Protein AF-A0A947E3T6-F1 (afdb_monomer_lite)

Radius of gyration: 10.99 Å; chains: 1; boundi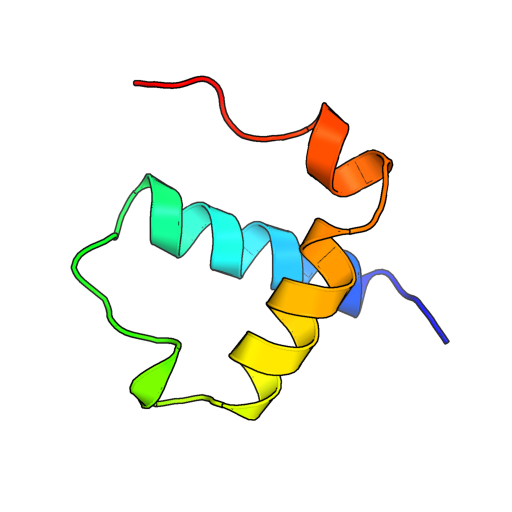ng box: 26×16×30 Å

Sequence (53 aa):
HFSLADIATGCALGYLDFRFAHIDWRSQYPNLEKLDAKLAQRQSFMDTKPPSP

Foldseek 3Di:
DDDPVLVVLLVVVLVCCQPVVVDPVCVVCVVSVVSNVVVCPDPVNVVPRDPDD

pLDDT: mean 95.75, std 5.62, range [61.69, 98.44]

Secondary structure (DSSP, 8-state):
---HHHHHHHHHHHHHHHH-TT--HHHH-HHHHHHHHHHTTSHHHHHTPPPP-

Structure (mmCIF, N/CA/C/O backbone):
data_AF-A0A947E3T6-F1
#
_entry.id   AF-A0A947E3T6-F1
#
loop_
_atom_site.group_PDB
_atom_site.id
_atom_site.type_symbol
_atom_site.label_atom_id
_atom_site.label_alt_id
_atom_site.label_comp_id
_atom_site.label_asym_id
_atom_site.label_entity_id
_atom_site.label_seq_id
_atom_site.pdbx_PDB_ins_code
_atom_site.Cartn_x
_atom_site.Cartn_y
_atom_site.Cartn_z
_atom_site.occupancy
_atom_site.B_iso_or_equiv
_atom_site.auth_seq_id
_atom_site.auth_comp_id
_atom_site.auth_asym_id
_atom_site.auth_atom_id
_atom_site.pdbx_PDB_model_num
ATOM 1 N N . HIS A 1 1 ? 9.667 2.879 13.689 1.00 86.12 1 HIS A N 1
ATOM 2 C CA . HIS A 1 1 ? 10.656 2.394 12.706 1.00 86.12 1 HIS A CA 1
ATOM 3 C C . HIS A 1 1 ? 9.936 2.191 11.388 1.00 86.12 1 HIS A C 1
ATOM 5 O O . HIS A 1 1 ? 8.824 1.693 11.427 1.00 86.12 1 HIS A O 1
ATOM 11 N N . PHE A 1 2 ? 10.532 2.602 10.271 1.00 95.88 2 PHE A N 1
ATOM 12 C CA . PHE A 1 2 ? 10.012 2.297 8.935 1.00 95.88 2 PHE A CA 1
ATOM 13 C C . PHE A 1 2 ? 10.495 0.906 8.510 1.00 95.88 2 PHE A C 1
ATOM 15 O O . PHE A 1 2 ? 11.652 0.564 8.765 1.00 95.88 2 PHE A O 1
ATOM 22 N N . SER A 1 3 ? 9.619 0.108 7.909 1.00 98.00 3 SER A N 1
ATOM 23 C CA . SER A 1 3 ? 9.828 -1.317 7.652 1.00 98.00 3 SER A CA 1
ATOM 24 C C . SER A 1 3 ? 9.185 -1.777 6.339 1.00 98.00 3 SER A C 1
ATOM 26 O O . SER A 1 3 ? 8.464 -1.029 5.678 1.00 98.00 3 SER A O 1
ATOM 28 N N . LEU A 1 4 ? 9.409 -3.046 5.980 1.00 98.00 4 LEU A N 1
ATOM 29 C CA . LEU A 1 4 ? 8.773 -3.667 4.816 1.00 98.00 4 LEU A CA 1
ATOM 30 C C . LEU A 1 4 ? 7.238 -3.642 4.900 1.00 98.00 4 LEU A C 1
ATOM 32 O O . LEU A 1 4 ? 6.579 -3.500 3.874 1.00 98.00 4 LEU A O 1
ATOM 36 N N . ALA A 1 5 ? 6.670 -3.735 6.107 1.00 98.06 5 ALA A N 1
ATOM 37 C CA . ALA A 1 5 ? 5.224 -3.682 6.302 1.00 98.06 5 ALA A CA 1
ATOM 38 C C . ALA A 1 5 ? 4.638 -2.329 5.869 1.00 98.06 5 ALA A C 1
ATOM 40 O O . ALA A 1 5 ? 3.587 -2.295 5.231 1.00 98.06 5 ALA A O 1
ATOM 41 N N . ASP A 1 6 ? 5.339 -1.225 6.146 1.00 97.94 6 ASP A N 1
ATOM 42 C CA . ASP A 1 6 ? 4.913 0.115 5.733 1.00 97.94 6 ASP A CA 1
ATOM 43 C C . ASP A 1 6 ? 4.944 0.259 4.206 1.00 97.94 6 ASP A C 1
ATOM 45 O O . ASP A 1 6 ? 4.009 0.795 3.614 1.00 97.94 6 ASP A O 1
ATOM 49 N N . ILE A 1 7 ? 5.992 -0.271 3.560 1.00 98.06 7 ILE A N 1
ATOM 50 C CA . ILE A 1 7 ? 6.124 -0.276 2.095 1.00 98.06 7 ILE A CA 1
ATOM 51 C C . ILE A 1 7 ? 4.973 -1.063 1.467 1.00 98.06 7 ILE A C 1
ATOM 53 O O . ILE A 1 7 ? 4.256 -0.532 0.623 1.00 98.06 7 ILE A O 1
ATOM 57 N N . ALA A 1 8 ? 4.769 -2.308 1.907 1.00 98.44 8 ALA A N 1
ATOM 58 C CA . ALA A 1 8 ? 3.731 -3.182 1.368 1.00 98.44 8 ALA A CA 1
ATOM 59 C C . ALA A 1 8 ? 2.329 -2.580 1.546 1.00 98.44 8 ALA A C 1
ATOM 61 O O . ALA A 1 8 ? 1.530 -2.590 0.610 1.00 98.44 8 ALA A O 1
ATOM 62 N N . THR A 1 9 ? 2.057 -2.003 2.720 1.00 98.12 9 THR A N 1
ATOM 63 C CA . THR A 1 9 ? 0.774 -1.353 3.013 1.00 98.12 9 THR A CA 1
ATOM 64 C C . THR A 1 9 ? 0.561 -0.136 2.117 1.00 98.12 9 THR A C 1
ATOM 66 O O . THR A 1 9 ? -0.475 -0.043 1.468 1.00 98.12 9 THR A O 1
ATOM 69 N N . GLY A 1 10 ? 1.545 0.764 2.009 1.00 97.62 10 GLY A N 1
ATOM 70 C CA . GLY A 1 10 ? 1.437 1.941 1.143 1.00 97.62 10 GLY A CA 1
ATOM 71 C C . GLY A 1 10 ? 1.243 1.582 -0.333 1.00 97.62 10 GLY A C 1
ATOM 72 O O . GLY A 1 10 ? 0.398 2.170 -1.003 1.00 97.62 10 GLY A O 1
ATOM 73 N N . CYS A 1 11 ? 1.965 0.579 -0.845 1.00 97.88 11 CYS A N 1
ATOM 74 C CA . CYS A 1 11 ? 1.784 0.109 -2.220 1.00 97.88 11 CYS A CA 1
ATOM 75 C C . CYS A 1 11 ? 0.386 -0.483 -2.455 1.00 97.88 11 CYS A C 1
ATOM 77 O O . CYS A 1 11 ? -0.224 -0.207 -3.486 1.00 97.88 11 CYS A O 1
ATOM 79 N N . ALA A 1 12 ? -0.134 -1.276 -1.512 1.00 97.94 12 ALA A N 1
ATOM 80 C CA . ALA A 1 12 ? -1.472 -1.852 -1.621 1.00 97.94 12 ALA A CA 1
ATOM 81 C C . ALA A 1 12 ? -2.560 -0.766 -1.630 1.00 97.94 12 ALA A C 1
ATOM 83 O O . ALA A 1 12 ? -3.442 -0.797 -2.486 1.00 97.94 12 ALA A O 1
ATOM 84 N N . LEU A 1 13 ? -2.465 0.220 -0.732 1.00 97.50 13 LEU A N 1
ATOM 85 C CA . LEU A 1 13 ? -3.401 1.348 -0.665 1.00 97.50 13 LEU A CA 1
ATOM 86 C C . LEU A 1 13 ? -3.354 2.200 -1.942 1.00 97.50 13 LEU A C 1
ATOM 88 O O . LEU A 1 13 ? -4.396 2.457 -2.543 1.00 97.50 13 LEU A O 1
ATOM 92 N N . GLY A 1 14 ? -2.157 2.534 -2.431 1.00 96.00 14 GLY A N 1
ATOM 93 C CA . GLY A 1 14 ? -2.004 3.248 -3.701 1.00 96.00 14 GLY A CA 1
ATOM 94 C C . GLY A 1 14 ? -2.542 2.465 -4.907 1.00 96.00 14 GLY A C 1
ATOM 95 O O . GLY A 1 14 ? -3.070 3.055 -5.849 1.00 96.00 14 GLY A O 1
ATOM 96 N N . TYR A 1 15 ? -2.470 1.129 -4.887 1.00 96.56 15 TYR A N 1
ATOM 97 C CA . TYR A 1 15 ? -3.066 0.294 -5.933 1.00 96.56 15 TYR A CA 1
ATOM 98 C C . TYR A 1 15 ? -4.597 0.275 -5.873 1.00 96.56 15 TYR A C 1
ATOM 100 O O . TYR A 1 15 ? -5.241 0.294 -6.926 1.00 96.56 15 TYR A O 1
ATOM 108 N N . LEU A 1 16 ? -5.186 0.277 -4.670 1.00 96.81 16 LEU A N 1
ATOM 109 C CA . LEU A 1 16 ? -6.631 0.450 -4.507 1.00 96.81 16 LEU A CA 1
ATOM 110 C C . LEU A 1 16 ? -7.079 1.786 -5.094 1.00 96.81 16 LEU A C 1
ATOM 112 O O . LEU A 1 16 ? -8.024 1.804 -5.873 1.00 96.81 16 LEU A O 1
ATOM 116 N N . ASP A 1 17 ? -6.356 2.871 -4.832 1.00 94.69 17 ASP A N 1
ATOM 117 C CA . ASP A 1 17 ? -6.682 4.171 -5.427 1.00 94.69 17 ASP A CA 1
ATOM 118 C C . ASP A 1 17 ? -6.575 4.159 -6.955 1.00 94.69 17 ASP A C 1
ATOM 120 O O . ASP A 1 17 ? -7.405 4.744 -7.647 1.00 94.69 17 ASP A O 1
ATOM 124 N N . PHE A 1 18 ? -5.571 3.468 -7.501 1.00 95.00 18 PHE A N 1
ATOM 125 C CA . PHE A 1 18 ? -5.328 3.434 -8.941 1.00 95.00 18 PHE A CA 1
ATOM 126 C C . PHE A 1 18 ? -6.312 2.544 -9.715 1.00 95.00 18 PHE A C 1
ATOM 128 O O . PHE A 1 18 ? -6.751 2.909 -10.806 1.00 95.00 18 PHE A O 1
ATOM 135 N N . ARG A 1 19 ? -6.646 1.355 -9.199 1.00 96.00 19 ARG A N 1
ATOM 136 C CA . ARG A 1 19 ? -7.472 0.358 -9.914 1.00 96.00 19 ARG A CA 1
ATOM 137 C C . ARG A 1 19 ? -8.884 0.200 -9.364 1.00 96.00 19 ARG A C 1
ATOM 139 O O . ARG A 1 19 ? -9.753 -0.290 -10.080 1.00 96.00 19 ARG A O 1
ATOM 146 N N . PHE A 1 20 ? -9.126 0.632 -8.134 1.00 95.62 20 PHE A N 1
ATOM 147 C CA . PHE A 1 20 ? -10.378 0.435 -7.406 1.00 95.62 20 PHE A CA 1
ATOM 148 C C . PHE A 1 20 ? -10.839 1.726 -6.713 1.00 95.62 20 PHE A C 1
ATOM 150 O O . PHE A 1 20 ? -11.325 1.684 -5.588 1.00 95.62 20 PHE A O 1
ATOM 157 N N . ALA A 1 21 ? -10.743 2.872 -7.399 1.00 93.56 21 ALA A N 1
ATOM 158 C CA . ALA A 1 21 ? -11.073 4.198 -6.855 1.00 93.56 21 ALA A CA 1
ATOM 159 C C . ALA A 1 21 ? -12.501 4.342 -6.276 1.00 93.56 21 ALA A C 1
ATOM 161 O O . ALA A 1 21 ? -12.787 5.298 -5.564 1.00 93.56 21 ALA A O 1
ATOM 162 N N . HIS A 1 22 ? -13.409 3.407 -6.575 1.00 95.94 22 HIS A N 1
ATOM 163 C CA . HIS A 1 22 ? -14.756 3.35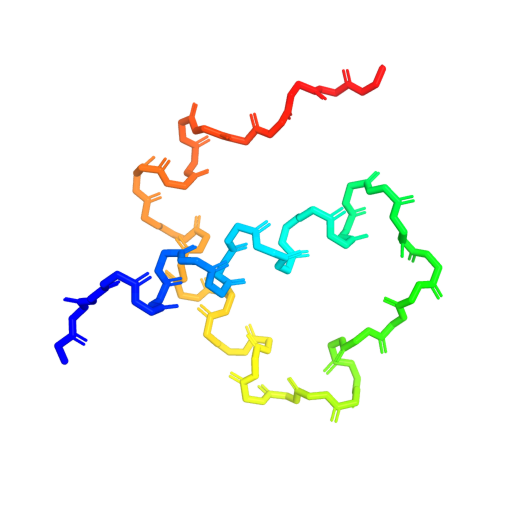0 -5.998 1.00 95.94 22 HIS A CA 1
ATOM 164 C C . HIS A 1 22 ? -14.784 2.827 -4.550 1.00 95.94 22 HIS A C 1
ATOM 166 O O . HIS A 1 22 ? -15.805 2.954 -3.877 1.00 95.94 22 HIS A O 1
ATOM 172 N N . ILE A 1 23 ? -13.697 2.219 -4.066 1.00 96.81 23 ILE A N 1
ATOM 173 C CA . ILE A 1 23 ? -13.570 1.744 -2.688 1.00 96.81 23 ILE A CA 1
ATOM 174 C C . ILE A 1 23 ? -13.053 2.895 -1.824 1.00 96.81 23 ILE A C 1
ATOM 176 O O . ILE A 1 23 ? -11.854 3.171 -1.785 1.00 96.81 23 ILE A O 1
ATOM 180 N N . ASP A 1 24 ? -13.953 3.534 -1.076 1.00 96.06 24 ASP A N 1
ATOM 181 C CA . ASP A 1 24 ? -13.582 4.545 -0.083 1.00 96.06 24 ASP A CA 1
ATOM 182 C C . ASP A 1 24 ? -13.055 3.889 1.204 1.00 96.06 24 ASP A C 1
ATOM 184 O O . ASP A 1 24 ? -13.753 3.723 2.211 1.00 96.06 24 ASP A O 1
ATOM 188 N N . TRP A 1 25 ? -11.798 3.455 1.148 1.00 97.31 25 TRP A N 1
ATOM 189 C CA . TRP A 1 25 ? -11.108 2.868 2.292 1.00 97.31 25 TRP A CA 1
ATOM 190 C C . TRP A 1 25 ? -10.657 3.930 3.309 1.00 97.31 25 TRP A C 1
ATOM 192 O O . TRP A 1 25 ? -10.509 3.611 4.489 1.00 97.31 25 TRP A O 1
ATOM 202 N N . ARG A 1 26 ? -10.463 5.192 2.896 1.00 97.06 26 ARG A N 1
ATOM 203 C CA . ARG A 1 26 ? -9.967 6.268 3.775 1.00 97.06 26 ARG A CA 1
ATOM 204 C C . ARG A 1 26 ? -10.977 6.615 4.859 1.00 97.06 26 ARG A C 1
ATOM 206 O O . ARG A 1 26 ? -10.608 6.640 6.033 1.00 97.06 26 ARG A O 1
ATOM 213 N N . SER A 1 27 ? -12.251 6.764 4.492 1.00 96.19 27 SER A N 1
ATOM 214 C CA . SER A 1 27 ? -13.328 7.035 5.456 1.00 96.19 27 SER A CA 1
ATOM 215 C C . SER A 1 27 ? -13.501 5.917 6.487 1.00 96.19 27 SER A C 1
ATOM 217 O O . SER A 1 27 ? -13.843 6.174 7.640 1.00 96.19 27 SER A O 1
ATOM 219 N N . GLN A 1 28 ? -13.250 4.667 6.091 1.00 96.88 28 GLN A N 1
ATOM 220 C CA . GLN A 1 28 ? -13.392 3.506 6.974 1.00 96.88 28 GLN A CA 1
ATOM 221 C C . GLN A 1 28 ? -12.167 3.289 7.871 1.00 96.88 28 GLN A C 1
ATOM 223 O O . GLN A 1 28 ? -12.295 2.774 8.983 1.00 96.88 28 GLN A O 1
ATOM 228 N N . TYR A 1 29 ? -10.979 3.696 7.414 1.00 97.94 29 TYR A N 1
ATOM 229 C CA . TYR A 1 29 ? -9.711 3.422 8.084 1.00 97.94 29 TYR A CA 1
ATOM 230 C C . TYR A 1 29 ? -8.852 4.693 8.236 1.00 97.94 29 TYR A C 1
ATOM 232 O O . TYR A 1 29 ? -7.785 4.803 7.623 1.00 97.94 29 TYR A O 1
ATOM 240 N N . PRO A 1 30 ? -9.222 5.627 9.135 1.00 97.38 30 PRO A N 1
ATOM 241 C CA . PRO A 1 30 ? -8.521 6.909 9.305 1.00 97.38 30 PRO A CA 1
ATOM 242 C C . PRO A 1 30 ? -7.058 6.767 9.766 1.00 97.38 30 PRO A C 1
ATOM 244 O O . PRO A 1 30 ? -6.232 7.657 9.568 1.00 97.38 30 PRO A O 1
ATOM 247 N N . ASN A 1 31 ? -6.692 5.641 10.388 1.00 97.94 31 ASN A N 1
ATOM 248 C CA . ASN A 1 31 ? -5.294 5.355 10.729 1.00 97.94 31 ASN A CA 1
ATOM 249 C C . ASN A 1 31 ? -4.455 5.015 9.489 1.00 97.94 31 ASN A C 1
ATOM 251 O O . ASN A 1 31 ? -3.291 5.411 9.422 1.00 97.94 31 ASN A O 1
ATOM 255 N N . LEU A 1 32 ? -5.045 4.314 8.515 1.00 97.88 32 LEU A N 1
ATOM 256 C CA . LEU A 1 32 ? -4.391 4.014 7.243 1.00 97.88 32 LEU A CA 1
ATOM 257 C C . LEU A 1 32 ? -4.271 5.273 6.391 1.00 97.88 32 LEU A C 1
ATOM 259 O O . LEU A 1 32 ? -3.223 5.484 5.799 1.00 97.88 32 LEU A O 1
ATOM 263 N N . GLU A 1 33 ? -5.277 6.148 6.403 1.00 98.06 33 GLU A N 1
ATOM 264 C CA . GLU A 1 33 ? -5.202 7.446 5.723 1.00 98.06 33 GLU A CA 1
ATOM 265 C C . GLU A 1 33 ? -4.022 8.279 6.253 1.00 98.06 33 GLU A C 1
ATOM 267 O O . GLU A 1 33 ? -3.208 8.793 5.487 1.00 98.06 33 GLU A O 1
ATOM 272 N N . LYS A 1 34 ? -3.862 8.352 7.581 1.00 98.00 34 LYS A N 1
ATOM 273 C CA . LYS A 1 34 ? -2.721 9.040 8.207 1.00 98.00 34 LYS A CA 1
ATOM 274 C C . LYS A 1 34 ? -1.377 8.402 7.855 1.00 98.00 34 LYS A C 1
ATOM 276 O O . LYS A 1 34 ? -0.380 9.118 7.764 1.00 98.00 34 LYS A O 1
ATOM 281 N N . LEU A 1 35 ? -1.318 7.075 7.733 1.00 97.62 35 LEU A N 1
ATOM 282 C CA . LEU A 1 35 ? -0.107 6.368 7.318 1.00 97.62 35 LEU A CA 1
ATOM 283 C C . LEU A 1 35 ? 0.218 6.681 5.854 1.00 97.62 35 LEU A C 1
ATOM 285 O O . LEU A 1 35 ? 1.331 7.112 5.569 1.00 97.62 35 LEU A O 1
ATOM 289 N N . ASP A 1 36 ? -0.755 6.534 4.961 1.00 97.81 36 ASP A N 1
ATOM 290 C CA . ASP A 1 36 ? -0.644 6.826 3.532 1.00 97.81 36 ASP A CA 1
ATOM 291 C C . ASP A 1 36 ? -0.177 8.265 3.283 1.00 97.81 36 ASP A C 1
ATOM 293 O O . ASP A 1 36 ? 0.821 8.480 2.601 1.00 97.81 36 ASP A O 1
ATOM 297 N N . ALA A 1 37 ? -0.774 9.251 3.962 1.00 97.56 37 ALA A N 1
ATOM 298 C CA . ALA A 1 37 ? -0.361 10.652 3.868 1.00 97.56 37 ALA A CA 1
ATOM 299 C C . ALA A 1 37 ? 1.108 10.882 4.275 1.00 97.56 37 ALA A C 1
ATOM 301 O O . ALA A 1 37 ? 1.792 11.724 3.691 1.00 97.56 37 ALA A O 1
ATOM 302 N N . LYS A 1 38 ? 1.618 10.134 5.263 1.00 97.69 38 LYS A N 1
ATOM 303 C CA . LYS A 1 38 ? 3.038 10.182 5.654 1.00 97.69 38 LYS A CA 1
ATOM 304 C C . LYS A 1 38 ? 3.933 9.474 4.636 1.00 97.69 38 LYS A C 1
ATOM 306 O O . LYS A 1 38 ? 5.037 9.945 4.371 1.00 97.69 38 LYS A O 1
ATOM 311 N N . LEU A 1 39 ? 3.489 8.345 4.085 1.00 97.94 39 LEU A N 1
ATOM 312 C CA . LEU A 1 39 ? 4.242 7.580 3.089 1.00 97.94 39 LEU A CA 1
ATOM 313 C C . LEU A 1 39 ? 4.337 8.322 1.755 1.00 97.94 39 LEU A C 1
ATOM 315 O O . LEU A 1 39 ? 5.419 8.361 1.173 1.00 97.94 39 LEU A O 1
ATOM 319 N N . ALA A 1 40 ? 3.267 8.996 1.335 1.00 96.62 40 ALA A N 1
ATOM 320 C CA . ALA A 1 40 ? 3.198 9.788 0.110 1.00 96.62 40 ALA A CA 1
ATOM 321 C C . ALA A 1 40 ? 4.202 10.957 0.064 1.00 96.62 40 ALA A C 1
ATOM 323 O O . ALA A 1 40 ? 4.541 11.426 -1.019 1.00 96.62 40 ALA A O 1
ATOM 324 N N . GLN A 1 41 ? 4.704 11.410 1.220 1.00 97.69 41 GLN A N 1
ATOM 325 C CA . GLN A 1 41 ? 5.740 12.449 1.325 1.00 97.69 41 GLN A CA 1
ATOM 326 C C . GLN A 1 41 ? 7.167 11.908 1.140 1.00 97.69 41 GLN A C 1
ATOM 328 O O . GLN A 1 41 ? 8.121 12.681 1.078 1.00 97.69 41 GLN A O 1
ATOM 333 N N . ARG A 1 42 ? 7.358 10.584 1.096 1.00 97.69 42 ARG A N 1
ATOM 334 C CA . ARG A 1 42 ? 8.685 9.982 0.921 1.00 97.69 42 ARG A CA 1
ATOM 335 C C . ARG A 1 42 ? 9.067 10.003 -0.554 1.00 97.69 42 ARG A C 1
ATOM 337 O O . ARG A 1 42 ? 8.297 9.537 -1.390 1.00 97.69 42 ARG A O 1
ATOM 344 N N . GLN A 1 43 ? 10.302 10.409 -0.850 1.00 98.06 43 GLN A N 1
ATOM 345 C CA . GLN A 1 43 ? 10.821 10.468 -2.221 1.00 98.06 43 GLN A CA 1
ATOM 346 C C . GLN A 1 43 ? 10.614 9.152 -2.990 1.00 98.06 43 GLN A C 1
ATOM 348 O O . GLN A 1 43 ? 10.125 9.163 -4.111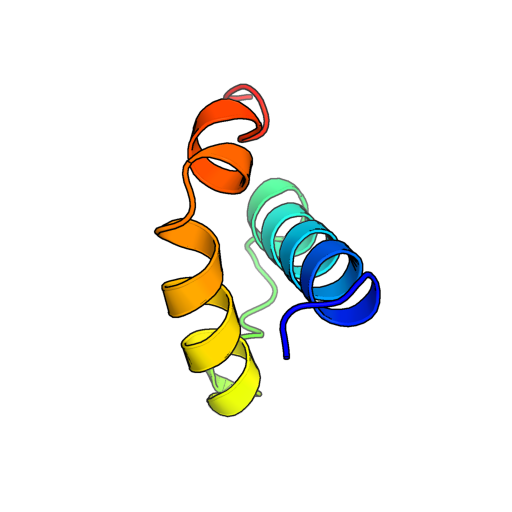 1.00 98.06 43 GLN A O 1
ATOM 353 N N . SER A 1 44 ? 10.853 8.005 -2.343 1.00 97.69 44 SER A N 1
ATOM 354 C CA . SER A 1 44 ? 10.645 6.690 -2.960 1.00 97.69 44 SER A CA 1
ATOM 355 C C . SER A 1 44 ? 9.206 6.456 -3.436 1.00 97.69 44 SER A C 1
ATOM 357 O O . SER A 1 44 ? 9.013 5.829 -4.467 1.00 97.69 44 SER A O 1
ATOM 359 N N . PHE A 1 45 ? 8.198 6.942 -2.702 1.00 97.56 45 PHE A N 1
ATOM 360 C CA . PHE A 1 45 ? 6.786 6.831 -3.089 1.00 97.56 45 PHE A CA 1
ATOM 361 C C . PHE A 1 45 ? 6.406 7.862 -4.153 1.00 97.56 45 PHE A C 1
ATOM 363 O O . PHE A 1 45 ? 5.575 7.578 -5.009 1.00 97.56 45 PHE A O 1
ATOM 370 N N . MET A 1 46 ? 7.016 9.050 -4.122 1.00 97.38 46 MET A N 1
ATOM 371 C CA . MET A 1 46 ? 6.806 10.075 -5.146 1.00 97.38 46 MET A CA 1
ATOM 372 C C . MET A 1 46 ? 7.345 9.632 -6.509 1.00 97.38 46 MET A C 1
ATOM 374 O O . MET A 1 46 ? 6.643 9.777 -7.507 1.00 97.38 46 MET A O 1
ATOM 378 N N . ASP A 1 47 ? 8.544 9.049 -6.531 1.00 97.81 47 ASP A N 1
ATOM 379 C CA . ASP A 1 47 ? 9.238 8.639 -7.757 1.00 97.81 47 ASP A CA 1
ATOM 380 C C . ASP A 1 47 ? 8.637 7.384 -8.402 1.00 97.81 47 ASP A C 1
ATOM 382 O O . ASP A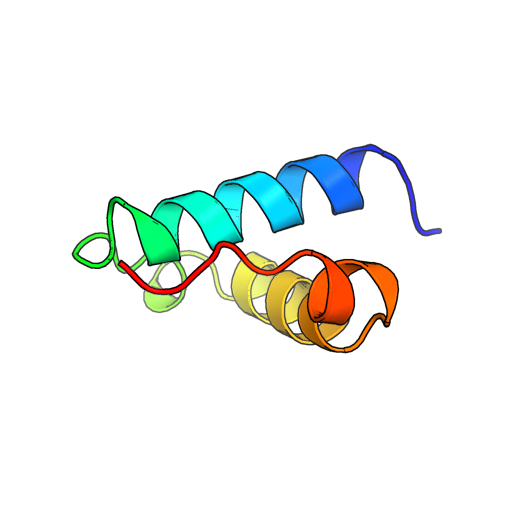 1 47 ? 8.853 7.130 -9.584 1.00 97.81 47 ASP A O 1
ATOM 386 N N . THR A 1 48 ? 7.890 6.584 -7.636 1.00 97.12 48 THR A N 1
ATOM 387 C CA . THR A 1 48 ? 7.356 5.282 -8.076 1.00 97.12 48 THR A CA 1
ATOM 388 C C . THR A 1 48 ? 5.835 5.258 -8.199 1.00 97.12 48 THR A C 1
ATOM 390 O O . THR A 1 48 ? 5.227 4.185 -8.218 1.00 97.12 48 THR A O 1
ATOM 393 N N . LYS A 1 49 ? 5.197 6.431 -8.303 1.00 95.25 49 LYS A N 1
ATOM 394 C CA . LYS A 1 49 ? 3.760 6.504 -8.596 1.00 95.25 49 LYS A CA 1
ATOM 395 C C . LYS A 1 49 ? 3.440 5.738 -9.887 1.00 95.25 49 LYS A C 1
ATOM 397 O O . LYS A 1 49 ? 4.229 5.795 -10.835 1.00 95.25 49 LYS A O 1
ATOM 402 N N . PRO A 1 50 ? 2.294 5.036 -9.950 1.00 93.31 50 PRO A N 1
ATOM 403 C CA . PRO A 1 50 ? 1.887 4.370 -11.177 1.00 93.31 50 PRO A CA 1
ATOM 404 C C . PRO A 1 50 ? 1.753 5.406 -12.305 1.00 93.31 50 PRO A C 1
ATOM 406 O O . PRO A 1 50 ? 1.334 6.538 -12.039 1.00 93.31 50 PRO A O 1
ATOM 409 N N . PRO A 1 51 ? 2.102 5.049 -13.554 1.00 90.75 51 PRO A N 1
ATOM 410 C CA . PRO A 1 51 ? 1.860 5.931 -14.685 1.00 90.75 51 PRO A CA 1
ATOM 411 C C . PRO A 1 51 ? 0.360 6.221 -14.787 1.00 90.75 51 PRO A C 1
ATOM 413 O O . PRO A 1 51 ? -0.467 5.347 -14.508 1.00 90.75 51 PRO A O 1
ATOM 416 N N . SER A 1 52 ? 0.015 7.448 -15.180 1.00 80.06 52 SER A N 1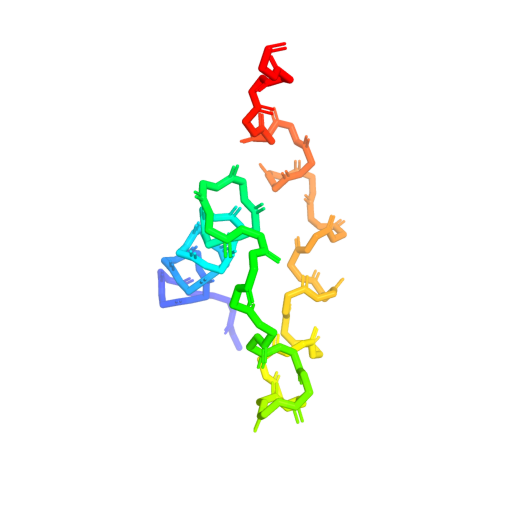
ATOM 417 C CA . SER A 1 52 ? -1.373 7.799 -15.481 1.00 80.06 52 SER A CA 1
ATOM 418 C C . SER A 1 52 ? -1.948 6.825 -16.526 1.00 80.06 52 SER A C 1
ATOM 420 O O . SER A 1 52 ? -1.188 6.397 -17.402 1.00 80.06 52 SER A O 1
ATOM 422 N N . PRO A 1 53 ? -3.237 6.442 -16.422 1.00 61.69 53 PRO A N 1
ATOM 423 C CA . PRO A 1 53 ? -3.869 5.543 -17.383 1.00 61.69 53 PRO A CA 1
ATOM 424 C C . PRO A 1 53 ? -3.872 6.093 -18.812 1.00 61.69 53 PRO A C 1
ATOM 426 O O . PRO A 1 53 ? -3.878 7.336 -18.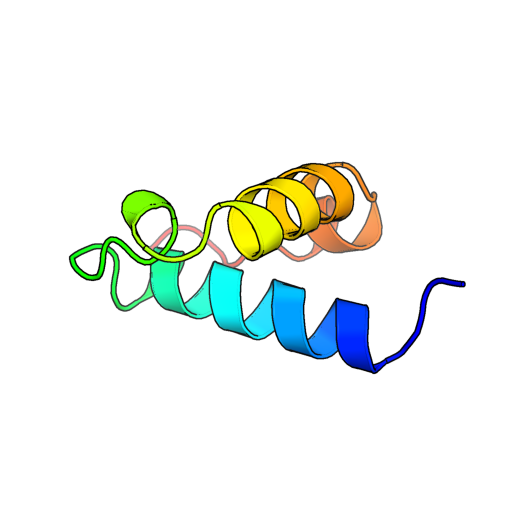971 1.00 61.69 53 PRO A O 1
#